Protein AF-A0A6A7KJV1-F1 (afdb_monomer)

Nearest PDB structures (foldseek):
  2p4b-assembly2_C-2  TM=4.949E-01  e=5.702E+00  Escherichia coli K-12
  6ybp-assembly1_K  TM=4.469E-01  e=6.367E+00  Methylorubrum extorquens AM1

Foldseek 3Di:
DPDPPPPPDPPQLAQLNRGDDDPDPPWDWAADDNWIWIHDVPAFIWTWHDDDNWIWIDGVPDDIWTWHDDDPRIDID

Secondary structure (DSSP, 8-state):
------S----PPEETTEE---SSTT-EEEEETTEEEEEETTEEEEEEEEETTEEEEE-TTS--EEEEEETTEEEE-

Mean predicted aligned error: 8.83 Å

Solvent-accessible surface area (backbone atoms only — not comparable to full-atom values): 4705 Å² total; per-residue (Å²): 130,86,73,88,79,81,80,71,84,68,75,64,49,58,28,63,86,42,74,57,72,74,93,48,94,81,43,48,75,48,70,47,94,68,22,34,33,42,39,36,84,98,49,72,55,29,39,35,35,56,44,93,77,13,28,35,40,41,36,78,97,54,77,70,34,41,34,32,70,47,93,97,48,70,48,71,87

Structure (mmCIF, N/CA/C/O backbone):
data_AF-A0A6A7KJV1-F1
#
_entry.id   AF-A0A6A7KJV1-F1
#
loop_
_atom_site.group_PDB
_atom_site.id
_atom_site.type_symbol
_atom_site.label_atom_id
_atom_site.label_alt_id
_atom_site.label_comp_id
_atom_site.label_asym_id
_atom_site.label_entity_id
_atom_site.label_seq_id
_atom_site.pdbx_PDB_ins_code
_atom_site.Cartn_x
_atom_site.Cartn_y
_atom_site.Cartn_z
_atom_site.occupancy
_atom_site.B_iso_or_equiv
_atom_site.auth_seq_id
_atom_site.auth_comp_id
_atom_site.auth_asym_id
_atom_site.auth_atom_id
_atom_site.pdbx_PDB_model_num
ATOM 1 N N . MET A 1 1 ? 1.310 22.365 28.335 1.00 36.03 1 MET A N 1
ATOM 2 C CA . MET A 1 1 ? 0.890 22.129 26.939 1.00 36.03 1 MET A CA 1
ATOM 3 C C . MET A 1 1 ? 1.596 20.865 26.463 1.00 36.03 1 MET A C 1
ATOM 5 O O . MET A 1 1 ? 2.783 20.964 26.172 1.00 36.03 1 MET A O 1
ATOM 9 N N . PRO A 1 2 ? 0.989 19.666 26.503 1.00 44.12 2 PRO A N 1
ATOM 10 C CA . PRO A 1 2 ? 1.682 18.489 26.001 1.00 44.12 2 PRO A CA 1
ATOM 11 C C 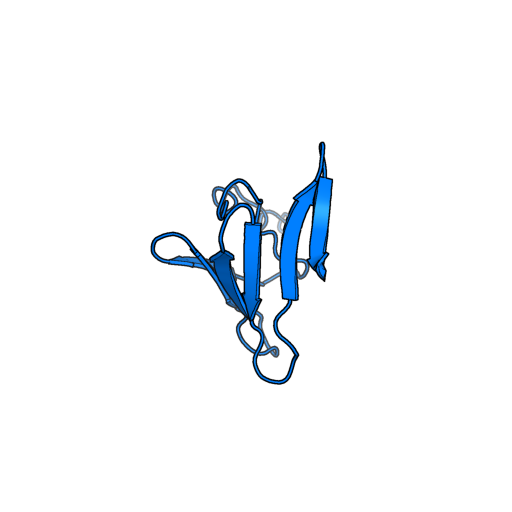. PRO A 1 2 ? 1.860 18.641 24.486 1.00 44.12 2 PRO A C 1
ATOM 13 O O . PRO A 1 2 ? 0.915 18.923 23.752 1.00 44.12 2 PRO A O 1
ATOM 16 N N . SER A 1 3 ? 3.119 18.552 24.073 1.00 35.88 3 SER A N 1
ATOM 17 C CA . SER A 1 3 ? 3.598 18.626 22.698 1.00 35.88 3 SER A CA 1
ATOM 18 C C . SER A 1 3 ? 2.873 17.604 21.817 1.00 35.88 3 SER A C 1
ATOM 20 O O . SER A 1 3 ? 2.721 16.450 22.214 1.00 35.88 3 SER A O 1
ATOM 22 N N . LEU A 1 4 ? 2.459 18.015 20.613 1.00 44.50 4 LEU A N 1
ATOM 23 C CA . LEU A 1 4 ? 1.911 17.179 19.531 1.00 44.50 4 LEU A CA 1
ATOM 24 C C . LEU A 1 4 ? 2.989 16.241 18.936 1.00 44.50 4 LEU A C 1
ATOM 26 O O . LEU A 1 4 ? 3.143 16.115 17.724 1.00 44.50 4 LEU A O 1
ATOM 30 N N . ALA A 1 5 ? 3.750 15.566 19.795 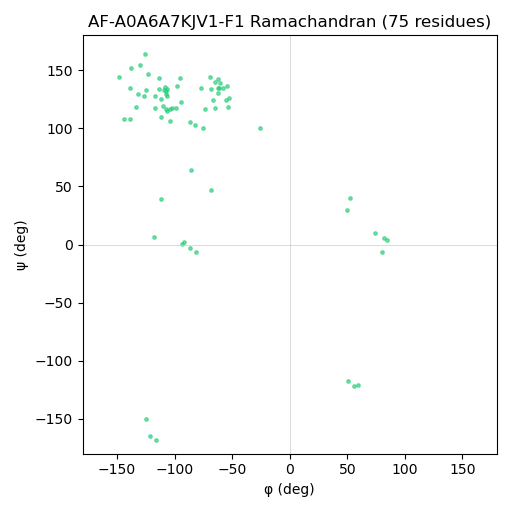1.00 37.19 5 ALA A N 1
ATOM 31 C CA . ALA A 1 5 ? 4.726 14.542 19.453 1.00 37.19 5 ALA A CA 1
ATOM 32 C C . ALA A 1 5 ? 4.020 13.180 19.331 1.00 37.19 5 ALA A C 1
ATOM 34 O O . ALA A 1 5 ? 4.234 12.269 20.122 1.00 37.19 5 ALA A O 1
ATOM 35 N N . GLY A 1 6 ? 3.118 13.074 18.355 1.00 35.25 6 GLY A N 1
ATOM 36 C CA . GLY A 1 6 ? 2.481 11.816 17.943 1.00 35.25 6 GLY A CA 1
ATOM 37 C C . GLY A 1 6 ? 2.787 11.434 16.493 1.00 35.25 6 GLY A C 1
ATOM 38 O O . GLY A 1 6 ? 2.203 10.492 15.973 1.00 35.25 6 GLY A O 1
ATOM 39 N N . ALA A 1 7 ? 3.677 12.172 15.825 1.00 43.69 7 ALA A N 1
ATOM 40 C CA . ALA A 1 7 ? 4.187 11.875 14.486 1.00 43.69 7 ALA A CA 1
ATOM 41 C C . ALA A 1 7 ? 5.676 11.494 14.561 1.00 43.69 7 ALA A C 1
ATOM 43 O O . ALA A 1 7 ? 6.492 11.928 13.753 1.00 43.69 7 ALA A O 1
ATOM 44 N N . SER A 1 8 ? 6.050 10.743 15.594 1.00 39.81 8 SER A N 1
ATOM 45 C CA . SER A 1 8 ? 7.422 10.301 15.815 1.00 39.81 8 SER A CA 1
ATOM 46 C C . SER A 1 8 ? 7.686 9.062 14.966 1.00 39.81 8 SER A C 1
ATOM 48 O O . SER A 1 8 ? 7.219 7.981 15.299 1.00 39.81 8 SER A O 1
ATOM 50 N N . ASP A 1 9 ? 8.395 9.244 13.853 1.00 42.69 9 ASP A N 1
ATOM 51 C CA . ASP A 1 9 ? 9.407 8.302 13.352 1.00 42.69 9 ASP A CA 1
ATOM 52 C C . ASP A 1 9 ? 9.030 6.805 13.245 1.00 42.69 9 ASP A C 1
ATOM 54 O O . ASP A 1 9 ? 9.876 5.920 13.318 1.00 42.69 9 ASP A O 1
ATOM 58 N N . ALA A 1 10 ? 7.764 6.463 13.011 1.00 43.72 10 ALA A N 1
ATOM 59 C CA . ALA A 1 10 ? 7.430 5.139 12.509 1.00 43.72 10 ALA A CA 1
ATOM 60 C C . ALA A 1 10 ? 7.807 5.144 11.030 1.00 43.72 10 ALA A C 1
ATOM 62 O O . ALA A 1 10 ? 7.084 5.731 10.223 1.00 43.72 10 ALA A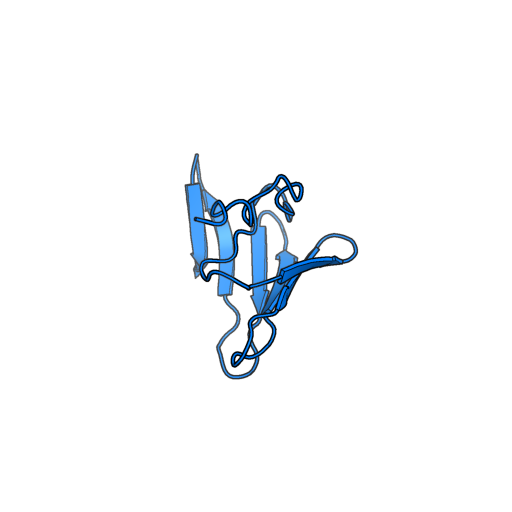 O 1
ATOM 63 N N . LYS A 1 11 ? 8.974 4.574 10.696 1.00 46.38 11 LYS A N 1
ATOM 64 C CA . LYS A 1 11 ? 9.443 4.281 9.333 1.00 46.38 11 LYS A CA 1
ATOM 65 C C . LYS A 1 11 ? 8.247 4.106 8.408 1.00 46.38 11 LYS A C 1
ATOM 67 O O . LYS A 1 11 ? 7.585 3.072 8.478 1.00 46.38 11 LYS A O 1
ATOM 72 N N . ARG A 1 12 ? 7.915 5.153 7.635 1.00 59.78 12 ARG A N 1
ATOM 73 C CA . ARG A 1 12 ? 6.656 5.173 6.885 1.00 59.78 12 ARG A CA 1
ATOM 74 C C . ARG A 1 12 ? 6.620 3.895 6.053 1.00 59.78 12 ARG A C 1
ATOM 76 O O . ARG A 1 12 ? 7.552 3.695 5.272 1.00 59.78 12 ARG A O 1
ATOM 83 N N . PRO A 1 13 ? 5.641 3.006 6.265 1.00 65.19 13 PRO A N 1
ATOM 84 C CA . PRO A 1 13 ? 5.667 1.713 5.617 1.00 65.19 13 PRO A CA 1
ATOM 85 C C . PRO A 1 13 ? 5.538 1.945 4.119 1.00 65.19 13 PRO A C 1
ATOM 87 O O . PRO A 1 13 ? 4.572 2.537 3.636 1.00 65.19 13 PRO A O 1
ATOM 90 N N . THR A 1 14 ? 6.575 1.540 3.399 1.00 71.62 14 THR A N 1
ATOM 91 C CA . THR A 1 14 ? 6.651 1.693 1.955 1.00 71.62 14 THR A CA 1
ATOM 92 C C . THR A 1 14 ? 6.266 0.365 1.328 1.00 71.62 14 THR A C 1
ATOM 94 O O . THR A 1 14 ? 6.953 -0.633 1.527 1.00 71.62 14 THR A O 1
ATOM 97 N N . VAL A 1 15 ? 5.182 0.351 0.560 1.00 79.50 15 VAL A N 1
ATOM 98 C CA . VAL A 1 15 ? 4.722 -0.822 -0.185 1.00 79.50 15 VAL A CA 1
ATOM 99 C C . VAL A 1 15 ? 5.087 -0.599 -1.647 1.00 79.50 15 VAL A C 1
ATOM 101 O O . VAL A 1 15 ? 4.626 0.357 -2.260 1.00 79.50 15 VAL A O 1
ATOM 104 N N . ASN A 1 16 ? 5.954 -1.443 -2.206 1.00 75.94 16 ASN A N 1
ATOM 105 C CA . ASN A 1 16 ? 6.412 -1.343 -3.600 1.00 75.94 16 ASN A CA 1
ATOM 106 C C . ASN A 1 16 ? 6.959 0.049 -4.001 1.00 75.94 16 ASN A C 1
ATOM 108 O O . ASN A 1 16 ? 6.654 0.580 -5.065 1.00 75.94 16 ASN A O 1
ATOM 112 N N . GLY A 1 17 ? 7.714 0.693 -3.105 1.00 71.56 17 GLY A N 1
ATOM 113 C CA . GLY A 1 17 ? 8.232 2.054 -3.314 1.00 71.56 17 GLY A CA 1
ATOM 114 C C . GLY A 1 17 ? 7.228 3.181 -3.032 1.00 71.56 17 GLY A C 1
ATOM 115 O O . GLY A 1 17 ? 7.622 4.345 -3.007 1.00 71.56 17 GLY A O 1
ATOM 116 N N . LEU A 1 18 ? 5.960 2.859 -2.750 1.00 71.06 18 LEU A N 1
ATOM 117 C CA . LEU A 1 18 ? 4.921 3.824 -2.397 1.00 71.06 18 LEU A CA 1
ATOM 118 C C . LEU A 1 18 ? 4.790 3.976 -0.887 1.00 71.06 18 LEU A C 1
ATOM 120 O O . LEU A 1 18 ? 4.548 3.019 -0.154 1.00 71.06 18 LEU A O 1
ATOM 124 N N . VAL A 1 19 ? 4.945 5.210 -0.425 1.00 74.06 19 VAL A N 1
ATOM 125 C CA . VAL A 1 19 ? 4.846 5.569 0.987 1.00 74.06 19 VAL A CA 1
ATOM 126 C C . VAL A 1 19 ? 3.381 5.530 1.419 1.00 74.06 19 VAL A C 1
ATOM 128 O O . VAL A 1 19 ? 2.568 6.324 0.946 1.00 74.06 19 VAL A O 1
ATOM 131 N N . VAL A 1 20 ? 3.041 4.634 2.346 1.00 73.38 20 VAL A N 1
ATOM 132 C CA . VAL A 1 20 ? 1.696 4.557 2.920 1.00 73.38 20 VAL A CA 1
ATOM 133 C C . VAL A 1 20 ? 1.615 5.515 4.100 1.00 73.38 20 VAL A C 1
ATOM 135 O O . VAL A 1 20 ? 2.150 5.257 5.178 1.00 73.38 20 VAL A O 1
ATOM 138 N N . THR A 1 21 ? 0.937 6.641 3.889 1.00 70.00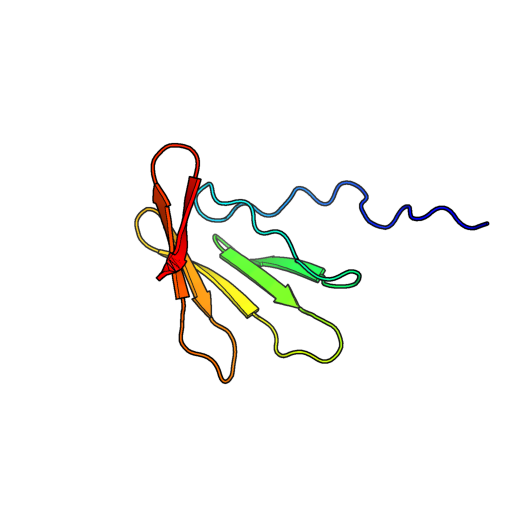 21 THR A N 1
ATOM 139 C CA . THR A 1 21 ? 0.653 7.613 4.949 1.00 70.00 21 THR A CA 1
ATOM 140 C C . THR A 1 21 ? -0.813 7.581 5.347 1.00 70.00 21 THR A C 1
ATOM 142 O O . THR A 1 21 ? -1.681 7.712 4.478 1.00 70.00 21 THR A O 1
ATOM 145 N N . PRO A 1 22 ? -1.122 7.480 6.647 1.00 65.44 22 PRO A N 1
ATOM 146 C CA . PRO A 1 22 ? -2.470 7.735 7.100 1.00 65.44 22 PRO A CA 1
ATOM 147 C C . PRO A 1 22 ? -2.807 9.221 6.938 1.00 65.44 22 PRO A C 1
ATOM 149 O O . PRO A 1 22 ? -2.039 10.092 7.336 1.00 65.44 22 PRO A O 1
ATOM 152 N N . ALA A 1 23 ? -3.983 9.514 6.386 1.00 64.00 23 ALA A N 1
ATOM 153 C CA . ALA A 1 23 ? -4.482 10.884 6.247 1.00 64.00 23 ALA A CA 1
ATOM 154 C C . ALA A 1 23 ? -5.124 11.434 7.538 1.00 64.00 23 ALA A C 1
ATOM 156 O O . ALA A 1 23 ? -5.521 12.595 7.578 1.00 64.00 23 ALA A O 1
ATOM 157 N N . THR A 1 24 ? -5.280 10.607 8.578 1.00 63.25 24 THR A N 1
ATOM 158 C CA . THR A 1 24 ? -6.051 10.940 9.786 1.00 63.25 24 THR A CA 1
ATOM 159 C C . THR A 1 24 ? -5.186 10.777 11.042 1.00 63.25 24 THR A C 1
ATOM 161 O O . THR A 1 24 ? -4.542 9.734 11.181 1.00 63.25 24 THR A O 1
ATOM 164 N N . PRO A 1 25 ? -5.177 11.756 11.969 1.00 64.25 25 PRO A N 1
ATOM 165 C CA . PRO A 1 25 ? -4.536 11.608 13.275 1.00 64.25 25 PRO A CA 1
ATOM 166 C C . PRO A 1 25 ? -5.123 10.415 14.042 1.00 64.25 25 PRO A C 1
ATOM 168 O O . PRO A 1 25 ? -6.340 10.247 14.076 1.00 64.25 25 PRO A O 1
ATOM 171 N N . GLY A 1 26 ? -4.268 9.583 14.639 1.00 69.94 26 GLY A N 1
ATOM 172 C CA . GLY A 1 26 ? -4.689 8.382 15.376 1.00 69.94 26 GLY A CA 1
ATOM 173 C C . GLY A 1 26 ? -4.916 7.136 14.513 1.00 69.94 26 GLY A C 1
ATOM 174 O O . GLY A 1 26 ? -5.328 6.105 15.031 1.00 69.94 26 GLY A O 1
ATOM 175 N N . ALA A 1 27 ? -4.651 7.210 13.210 1.00 75.25 27 ALA A N 1
ATOM 176 C CA . ALA A 1 27 ? -4.576 6.032 12.361 1.00 75.25 27 ALA A CA 1
ATOM 177 C C . ALA A 1 27 ? -3.244 5.299 12.572 1.00 75.25 27 ALA A C 1
ATOM 179 O O . ALA A 1 27 ? -2.179 5.921 12.532 1.00 75.25 27 ALA A O 1
ATOM 180 N N . THR A 1 28 ? -3.303 3.981 12.706 1.00 81.44 28 THR A N 1
ATOM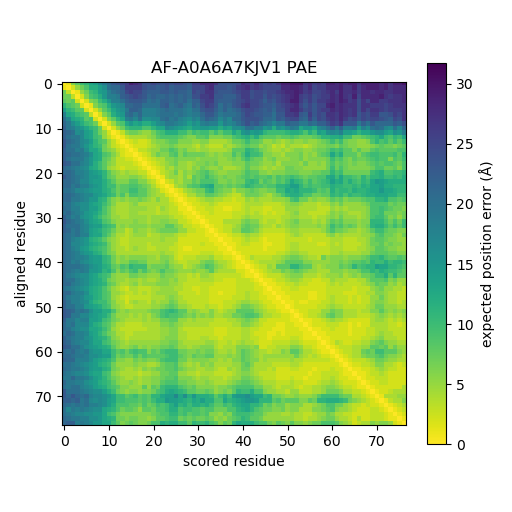 181 C CA . THR A 1 28 ? -2.125 3.132 12.888 1.00 81.44 28 THR A CA 1
ATOM 182 C C . THR A 1 28 ? -1.853 2.368 11.604 1.00 81.44 28 THR A C 1
ATOM 184 O O . THR A 1 28 ? -2.776 1.820 11.000 1.00 81.44 28 THR A O 1
ATOM 187 N N . VAL A 1 29 ? -0.592 2.332 11.164 1.00 80.62 29 VAL A N 1
ATOM 188 C CA . VAL A 1 29 ? -0.194 1.530 10.003 1.00 80.62 29 VAL A CA 1
ATOM 189 C C . VAL A 1 29 ? 0.667 0.358 10.447 1.00 80.62 29 VAL A C 1
ATOM 191 O O . VAL A 1 29 ? 1.750 0.546 10.994 1.00 80.62 29 VAL A O 1
ATOM 194 N N . HIS A 1 30 ? 0.188 -0.848 10.175 1.00 83.88 30 HIS A N 1
ATOM 195 C CA . HIS A 1 30 ? 0.855 -2.104 10.467 1.00 83.88 30 HIS A CA 1
ATOM 196 C C . HIS A 1 30 ? 1.444 -2.679 9.172 1.00 83.88 30 HIS A C 1
ATOM 198 O O . HIS A 1 30 ? 0.686 -3.153 8.325 1.00 83.88 30 HIS A O 1
ATOM 204 N N . PRO A 1 31 ? 2.768 -2.638 8.953 1.00 78.75 31 PRO A N 1
ATOM 205 C CA . PRO A 1 31 ? 3.370 -3.364 7.838 1.00 78.75 31 PRO A CA 1
ATOM 206 C C . PRO A 1 31 ? 3.112 -4.872 7.996 1.00 78.75 31 PRO A C 1
ATOM 208 O O . PRO A 1 31 ? 3.290 -5.416 9.084 1.00 78.75 31 PRO A O 1
ATOM 211 N N . PHE A 1 32 ? 2.702 -5.552 6.923 1.00 80.56 32 PHE A N 1
ATOM 212 C CA . PHE A 1 32 ? 2.480 -7.001 6.915 1.00 80.56 32 PHE A CA 1
ATOM 213 C C . PHE A 1 32 ? 3.139 -7.614 5.675 1.00 80.56 32 PHE A C 1
ATOM 215 O O . PHE A 1 32 ? 2.785 -7.281 4.547 1.00 80.56 32 PHE A O 1
ATOM 222 N N . GLY A 1 33 ? 4.118 -8.504 5.857 1.00 81.94 33 GLY A N 1
ATOM 223 C CA . GLY A 1 33 ? 4.863 -9.088 4.736 1.00 81.94 33 GLY A CA 1
ATOM 224 C C . GLY A 1 33 ? 5.395 -8.016 3.773 1.00 81.94 33 GLY A C 1
ATOM 225 O O . GLY A 1 33 ? 6.184 -7.160 4.164 1.00 81.94 33 GLY A O 1
ATOM 226 N N . SER A 1 34 ? 4.939 -8.054 2.519 1.00 81.69 34 SER A N 1
ATOM 227 C CA . SER A 1 34 ? 5.274 -7.059 1.488 1.00 81.69 34 SER A CA 1
ATOM 228 C C . SER A 1 34 ? 4.264 -5.906 1.368 1.00 81.69 34 SER A C 1
ATOM 230 O O . SER A 1 34 ? 4.443 -5.052 0.505 1.00 81.69 34 SER A O 1
ATOM 232 N N . GLY A 1 35 ? 3.209 -5.894 2.188 1.00 85.88 35 GLY A N 1
ATOM 233 C CA . GLY A 1 35 ? 2.130 -4.904 2.246 1.00 85.88 35 GLY A CA 1
ATOM 234 C C . GLY A 1 35 ? 2.065 -4.134 3.571 1.00 85.88 35 GLY A C 1
ATOM 235 O O . GLY A 1 35 ? 2.972 -4.176 4.402 1.00 85.88 35 GLY A O 1
ATOM 236 N N . ALA A 1 36 ? 0.973 -3.401 3.775 1.00 86.62 36 ALA A N 1
ATOM 237 C CA . ALA A 1 36 ? 0.668 -2.662 4.994 1.00 86.62 36 ALA A CA 1
ATOM 238 C C . ALA A 1 36 ? -0.845 -2.591 5.239 1.00 86.62 36 ALA A C 1
ATOM 240 O O . ALA A 1 36 ? -1.622 -2.453 4.306 1.00 86.62 36 ALA A O 1
ATOM 241 N N . GLN A 1 37 ? -1.286 -2.642 6.488 1.00 87.25 37 GLN A N 1
ATOM 242 C CA . GLN A 1 37 ? -2.670 -2.415 6.895 1.00 87.25 37 GLN A CA 1
ATOM 243 C C . GLN A 1 37 ? -2.783 -1.079 7.613 1.00 87.25 37 GLN A C 1
ATOM 245 O O . GLN A 1 37 ? -1.954 -0.753 8.451 1.00 87.25 37 GLN A O 1
ATOM 250 N N . VAL A 1 38 ? -3.808 -0.300 7.291 1.00 84.69 38 VAL A N 1
ATOM 251 C CA . VAL A 1 38 ? -4.098 0.989 7.917 1.00 84.69 38 VAL A CA 1
ATOM 252 C C . VAL A 1 38 ? -5.383 0.849 8.716 1.00 84.69 38 VAL A C 1
ATOM 254 O O . VAL A 1 38 ? -6.474 0.751 8.149 1.00 84.69 38 VAL A O 1
ATOM 257 N N . GLU A 1 39 ? -5.259 0.879 10.032 1.00 84.81 39 GLU A N 1
ATOM 258 C CA . GLU A 1 39 ? -6.382 0.861 10.956 1.00 84.81 39 GLU A CA 1
ATOM 259 C C . GLU A 1 39 ? -6.706 2.281 11.417 1.00 84.81 39 GLU A C 1
ATOM 261 O O . GLU A 1 39 ? -5.813 3.088 11.685 1.00 84.81 39 GLU A O 1
ATOM 266 N N . ARG A 1 40 ? -7.997 2.618 11.460 1.00 81.44 40 ARG A N 1
ATOM 267 C CA . ARG A 1 40 ? -8.472 3.952 11.835 1.00 81.44 40 ARG A CA 1
ATOM 268 C C . ARG A 1 40 ? -9.584 3.835 12.870 1.00 81.44 40 ARG A C 1
ATOM 270 O O . ARG A 1 40 ? -10.558 3.135 12.601 1.00 81.44 40 ARG A O 1
ATOM 277 N N . PRO A 1 41 ? -9.504 4.558 14.000 1.00 75.25 41 PRO A N 1
ATOM 278 C CA . PRO A 1 41 ? -10.588 4.593 14.972 1.00 75.25 41 PRO A CA 1
ATOM 279 C C . PRO A 1 41 ? -11.901 5.034 14.310 1.00 75.25 41 PRO A C 1
ATOM 281 O O . PRO A 1 41 ? -11.956 6.083 13.667 1.00 75.25 41 PRO A O 1
ATOM 284 N N . GLY A 1 42 ? -12.949 4.214 14.429 1.00 78.06 42 GLY A N 1
ATOM 285 C CA . GLY A 1 42 ? -14.270 4.498 13.854 1.00 78.06 42 GLY A CA 1
ATOM 286 C C . GLY A 1 42 ? -14.380 4.338 12.331 1.00 78.06 42 GLY A C 1
ATOM 287 O O . GLY A 1 42 ? -15.391 4.738 11.759 1.00 78.06 42 GLY A O 1
ATOM 288 N N . GLN A 1 43 ? -13.375 3.767 11.657 1.00 79.00 43 GLN A N 1
ATOM 289 C CA . GLN A 1 43 ? -13.441 3.426 10.232 1.00 79.00 43 GLN A CA 1
ATOM 290 C C . GLN A 1 43 ? -12.999 1.982 9.978 1.00 79.00 43 GLN A C 1
ATOM 292 O O . GLN A 1 43 ? -12.205 1.435 10.741 1.00 79.00 43 GLN A O 1
ATOM 297 N N . PRO A 1 44 ? -13.475 1.359 8.886 1.00 81.19 44 PRO A N 1
ATOM 298 C CA . PRO A 1 44 ? -13.014 0.034 8.505 1.00 81.19 44 PRO A CA 1
ATOM 299 C C . PRO A 1 44 ? -11.513 0.040 8.178 1.00 81.19 44 PRO A C 1
ATOM 301 O O . PRO A 1 44 ? -10.979 0.989 7.582 1.00 81.19 44 PRO A O 1
ATOM 304 N N . THR A 1 45 ? -10.839 -1.041 8.570 1.00 84.62 45 THR A N 1
ATOM 305 C CA . THR A 1 45 ? -9.415 -1.276 8.307 1.00 84.62 45 THR A CA 1
ATOM 306 C C . THR A 1 45 ? -9.161 -1.357 6.809 1.00 84.62 45 THR A C 1
ATOM 308 O O . THR A 1 45 ? -9.830 -2.102 6.097 1.00 84.62 45 THR A O 1
ATOM 311 N N . ARG A 1 46 ? -8.173 -0.609 6.317 1.00 86.12 46 ARG A N 1
ATOM 312 C CA . ARG A 1 46 ? -7.712 -0.692 4.927 1.00 86.12 46 ARG A CA 1
ATOM 313 C C . ARG A 1 46 ? -6.520 -1.626 4.833 1.00 86.12 46 ARG A C 1
ATOM 315 O O . ARG A 1 46 ? -5.654 -1.593 5.698 1.00 86.12 46 ARG A O 1
ATOM 322 N N . SER A 1 47 ? -6.426 -2.387 3.755 1.00 88.31 47 SER A N 1
ATOM 323 C CA . SER A 1 47 ? -5.241 -3.181 3.434 1.00 88.31 47 SER A CA 1
ATOM 324 C C . SER A 1 47 ? -4.590 -2.632 2.172 1.00 88.31 47 SER A C 1
ATOM 326 O O . SER A 1 47 ? -5.273 -2.340 1.199 1.00 88.31 47 SER A O 1
ATOM 328 N N . VAL A 1 48 ? -3.275 -2.475 2.193 1.00 87.25 48 VAL A N 1
ATOM 329 C CA . VAL A 1 48 ? -2.441 -2.025 1.081 1.00 87.25 48 VAL A CA 1
ATOM 330 C C . VAL A 1 48 ? -1.490 -3.158 0.735 1.00 87.25 48 VAL A C 1
ATOM 332 O O . VAL A 1 48 ? -0.665 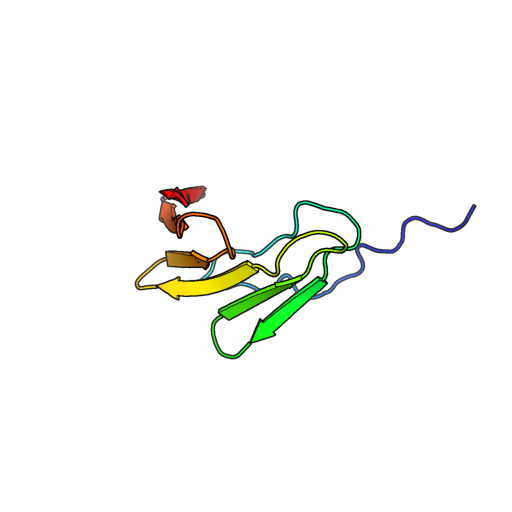-3.546 1.554 1.00 87.25 48 VAL A O 1
ATOM 335 N N . SER A 1 49 ? -1.593 -3.695 -0.471 1.00 89.69 49 SER A N 1
ATOM 336 C CA . SER A 1 49 ? -0.771 -4.822 -0.918 1.00 89.69 49 SER A CA 1
ATOM 337 C C . SER A 1 49 ? -0.009 -4.451 -2.183 1.00 89.69 49 SER A C 1
ATOM 339 O O . SER A 1 49 ? -0.535 -3.693 -2.994 1.00 89.69 49 SER A O 1
ATOM 341 N N . PRO A 1 50 ? 1.211 -4.961 -2.396 1.00 86.50 50 PRO A N 1
ATOM 342 C CA . PRO A 1 50 ? 1.923 -4.748 -3.648 1.00 86.50 50 PRO A CA 1
ATOM 343 C C . PRO A 1 50 ? 1.174 -5.426 -4.803 1.00 86.50 50 PRO A C 1
ATOM 345 O O . PRO A 1 50 ? 0.670 -6.538 -4.661 1.00 86.50 50 PRO A O 1
ATOM 348 N N . PHE A 1 51 ? 1.109 -4.756 -5.952 1.00 87.44 51 PHE A N 1
ATOM 349 C CA . PHE A 1 51 ? 0.465 -5.268 -7.159 1.00 87.44 51 PHE A CA 1
ATOM 350 C C . PHE A 1 51 ? 1.220 -4.824 -8.410 1.00 87.44 51 PHE A C 1
ATOM 352 O O . PHE A 1 51 ? 1.186 -3.652 -8.792 1.00 87.44 51 PHE A O 1
ATOM 359 N N . GLY A 1 52 ? 1.913 -5.766 -9.055 1.00 84.69 52 GLY A N 1
ATOM 360 C CA . GLY A 1 52 ? 2.780 -5.470 -10.196 1.00 84.69 52 GLY A CA 1
ATOM 361 C C . GLY A 1 52 ? 3.833 -4.419 -9.834 1.00 84.69 52 GLY A C 1
ATOM 362 O O . GLY A 1 52 ? 4.597 -4.599 -8.890 1.00 84.69 52 GLY A O 1
ATOM 363 N N . SER A 1 53 ? 3.847 -3.300 -10.561 1.00 82.69 53 SER A N 1
ATOM 364 C CA . SER A 1 53 ? 4.702 -2.138 -10.280 1.00 82.69 53 SER A CA 1
ATOM 365 C C . SER A 1 53 ? 4.100 -1.136 -9.284 1.00 82.69 53 SER A C 1
ATOM 367 O O . SER A 1 53 ? 4.757 -0.158 -8.950 1.00 82.69 53 SER A O 1
ATOM 369 N N . GLY A 1 54 ? 2.866 -1.351 -8.816 1.00 87.00 54 GLY A N 1
ATOM 370 C CA . GLY A 1 54 ? 2.149 -0.477 -7.887 1.00 87.00 54 GLY A CA 1
ATOM 371 C C . GLY A 1 54 ? 1.663 -1.188 -6.626 1.00 87.00 54 GLY A C 1
ATOM 372 O O . GLY A 1 54 ? 2.269 -2.152 -6.158 1.00 87.00 54 GLY A O 1
ATOM 373 N N . VAL A 1 55 ? 0.560 -0.702 -6.068 1.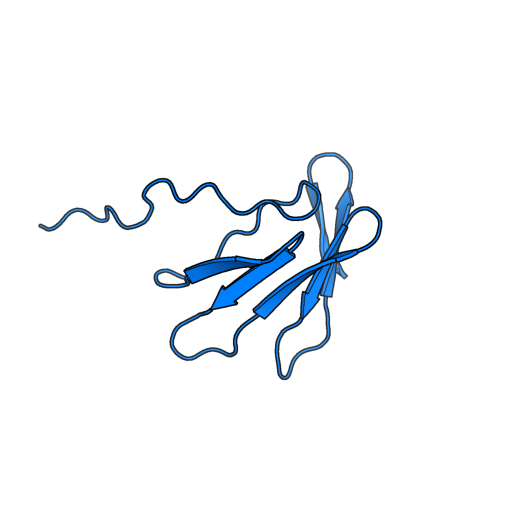00 89.19 55 VAL A N 1
ATOM 374 C CA . VAL A 1 55 ? -0.119 -1.232 -4.885 1.00 89.19 55 VAL A CA 1
ATOM 375 C C . VAL A 1 55 ? -1.627 -1.238 -5.094 1.00 89.19 55 VAL A C 1
ATOM 377 O O . VAL A 1 55 ? -2.160 -0.407 -5.822 1.00 89.19 55 VAL A O 1
ATOM 380 N N . ILE A 1 56 ? -2.326 -2.151 -4.437 1.00 89.62 56 ILE A N 1
ATOM 381 C CA . ILE A 1 56 ? -3.784 -2.161 -4.326 1.00 89.62 56 ILE A CA 1
ATOM 382 C C . ILE A 1 56 ? -4.151 -1.767 -2.906 1.00 89.62 56 ILE A C 1
ATOM 384 O O . ILE A 1 56 ? -3.597 -2.307 -1.951 1.00 89.62 56 ILE A O 1
ATOM 388 N N . VAL A 1 57 ? -5.093 -0.841 -2.781 1.00 88.06 57 VAL A N 1
ATOM 389 C CA . VAL A 1 57 ? -5.721 -0.438 -1.531 1.00 88.06 57 VAL A CA 1
ATOM 390 C C . VAL A 1 57 ? -7.137 -0.999 -1.508 1.00 88.06 57 VAL A C 1
ATOM 392 O O . VAL A 1 57 ? -7.990 -0.589 -2.293 1.00 88.06 57 VAL A O 1
ATOM 395 N N . THR A 1 58 ? -7.386 -1.903 -0.572 1.00 88.50 58 THR A N 1
ATOM 396 C CA . THR A 1 58 ? -8.688 -2.517 -0.324 1.00 88.50 58 THR A CA 1
ATOM 397 C C . THR A 1 58 ? -9.273 -1.946 0.959 1.00 88.50 58 THR A C 1
ATOM 399 O O . THR A 1 58 ? -8.623 -1.949 2.007 1.00 88.50 58 THR A O 1
ATOM 402 N N . GLU A 1 59 ? -10.510 -1.457 0.892 1.00 86.31 59 GLU A N 1
ATOM 403 C CA . GLU A 1 59 ? -11.275 -1.006 2.055 1.00 86.31 59 GLU A CA 1
ATOM 404 C C . GLU A 1 59 ? -12.630 -1.724 2.082 1.00 86.31 59 GLU A C 1
ATOM 406 O O . GLU A 1 59 ? -13.361 -1.673 1.091 1.00 86.31 59 GLU A O 1
ATOM 411 N N . PRO A 1 60 ? -13.005 -2.353 3.207 1.00 79.62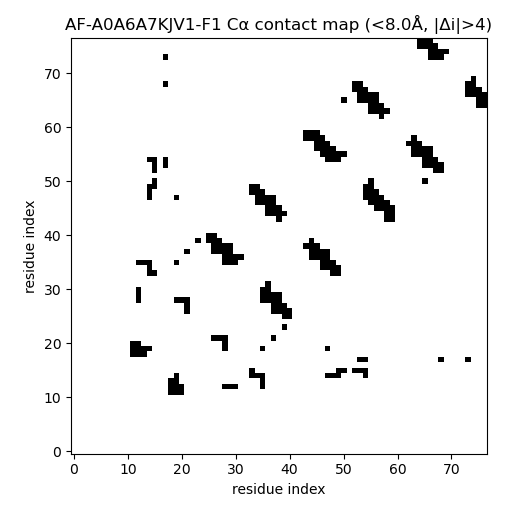 60 PRO A N 1
ATOM 412 C CA . PRO A 1 60 ? -14.318 -2.959 3.371 1.00 79.62 60 PRO A CA 1
ATOM 413 C C . PRO A 1 60 ? -15.437 -1.959 3.057 1.00 79.62 60 PRO A C 1
ATOM 415 O O . PRO A 1 60 ? -15.484 -0.866 3.621 1.00 79.62 60 PRO A O 1
ATOM 418 N N . GLY A 1 61 ? -16.341 -2.334 2.151 1.00 82.06 61 GLY A N 1
ATOM 419 C CA . GLY A 1 61 ? -17.462 -1.486 1.734 1.00 82.06 61 GLY A CA 1
ATOM 420 C C . GLY A 1 61 ? -17.123 -0.434 0.672 1.00 82.06 61 GLY A C 1
ATOM 421 O O . GLY A 1 61 ? -17.991 0.364 0.321 1.00 82.06 61 GLY A O 1
ATOM 422 N N . LYS A 1 62 ? -15.900 -0.427 0.129 1.00 83.00 62 LYS A N 1
ATOM 423 C CA . LYS A 1 62 ? -15.523 0.388 -1.034 1.00 83.00 62 LYS A CA 1
ATOM 424 C C . LYS A 1 62 ? -14.922 -0.477 -2.131 1.00 83.00 62 LYS A C 1
ATOM 426 O O . LYS A 1 62 ? -14.557 -1.626 -1.910 1.00 83.00 62 LYS A O 1
ATOM 431 N N . ARG A 1 63 ? -14.851 0.090 -3.336 1.00 85.69 63 ARG A N 1
ATOM 432 C CA . ARG A 1 63 ? -14.124 -0.535 -4.442 1.00 85.69 63 ARG A CA 1
ATOM 433 C C . ARG A 1 63 ? -12.630 -0.506 -4.152 1.00 85.69 63 ARG A C 1
ATOM 435 O O . ARG A 1 63 ? -12.131 0.476 -3.599 1.00 85.69 63 ARG A O 1
ATOM 442 N N . ASP A 1 64 ? -11.956 -1.568 -4.565 1.00 88.56 64 ASP A N 1
ATOM 443 C CA . ASP A 1 64 ? -10.503 -1.633 -4.568 1.00 88.56 64 ASP A CA 1
ATOM 444 C C . ASP A 1 64 ? -9.931 -0.536 -5.464 1.00 88.56 64 ASP A C 1
ATOM 446 O O . ASP A 1 64 ? -10.456 -0.265 -6.545 1.00 88.56 64 ASP A O 1
ATOM 450 N N . VAL A 1 65 ? -8.856 0.090 -4.997 1.00 88.44 65 VAL A N 1
ATOM 451 C CA . VAL A 1 65 ? -8.160 1.162 -5.710 1.00 88.44 65 VAL A CA 1
ATOM 452 C C . VAL A 1 65 ? -6.750 0.700 -6.024 1.00 88.44 65 VAL A C 1
ATOM 454 O O . VAL A 1 65 ? -6.014 0.292 -5.128 1.00 88.44 65 VAL A O 1
ATOM 457 N N . VAL A 1 66 ? -6.341 0.798 -7.284 1.00 88.56 66 VAL A N 1
ATOM 458 C CA . VAL A 1 66 ? -4.997 0.417 -7.722 1.00 88.56 66 VAL A CA 1
ATOM 459 C C . VAL A 1 66 ? -4.158 1.670 -7.918 1.00 88.56 66 VAL A C 1
ATOM 461 O O . VAL A 1 66 ? -4.451 2.493 -8.779 1.00 88.56 66 VAL A O 1
ATOM 464 N N . CYS A 1 67 ? -3.087 1.805 -7.145 1.00 85.31 67 CYS A N 1
ATOM 465 C CA . CYS A 1 67 ? -2.147 2.915 -7.194 1.00 85.31 67 CYS A CA 1
ATOM 466 C C . CYS A 1 67 ? -0.822 2.480 -7.817 1.00 85.31 67 CYS A C 1
ATOM 468 O O . CYS A 1 67 ? -0.105 1.667 -7.248 1.00 85.31 67 CYS A O 1
ATOM 470 N N . THR A 1 68 ? -0.448 3.045 -8.958 1.00 86.12 68 THR A N 1
ATOM 471 C CA . THR A 1 68 ? 0.833 2.766 -9.623 1.00 86.12 68 THR A CA 1
ATOM 472 C C . THR A 1 68 ? 1.734 3.997 -9.625 1.00 86.12 68 THR A C 1
ATOM 474 O O . THR A 1 68 ? 1.232 5.114 -9.789 1.00 86.12 68 THR A O 1
ATOM 477 N N . PRO A 1 69 ? 3.059 3.835 -9.470 1.00 79.25 69 PRO A N 1
ATOM 478 C CA . PRO A 1 69 ? 3.997 4.936 -9.630 1.00 79.25 69 PRO A CA 1
ATOM 479 C C . PRO A 1 69 ? 3.934 5.471 -11.066 1.00 79.25 69 PRO A C 1
ATOM 481 O O . PRO A 1 69 ? 3.909 4.705 -12.029 1.00 79.25 69 PRO A O 1
ATOM 484 N N . PHE A 1 70 ? 3.901 6.795 -11.205 1.00 81.31 70 PHE A N 1
ATOM 485 C CA . PHE A 1 70 ? 3.890 7.482 -12.493 1.00 81.31 70 PHE A CA 1
ATOM 486 C C . PHE A 1 70 ? 4.815 8.701 -12.428 1.00 81.31 70 PHE A C 1
ATOM 488 O O . PHE A 1 70 ? 4.527 9.692 -11.752 1.00 81.31 70 PHE A O 1
ATOM 495 N N . GLY A 1 71 ? 5.962 8.619 -13.109 1.00 79.75 71 GLY A N 1
ATOM 496 C CA . GLY A 1 71 ? 7.007 9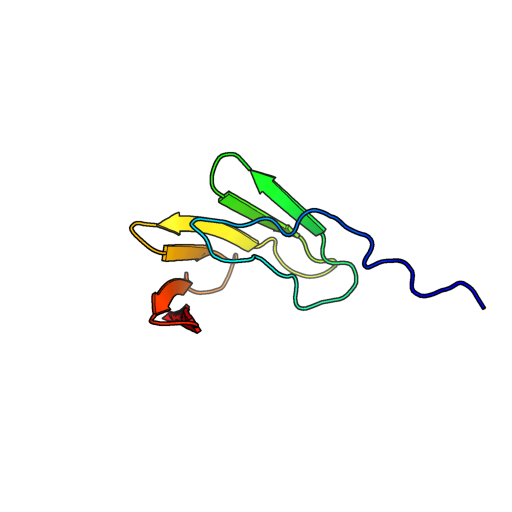.642 -13.038 1.00 79.75 71 GLY A CA 1
ATOM 497 C C . GLY A 1 71 ? 7.529 9.826 -11.608 1.00 79.75 71 GLY A C 1
ATOM 498 O O . GLY A 1 71 ? 8.016 8.879 -10.998 1.00 79.75 71 GLY A O 1
ATOM 499 N N . LYS A 1 72 ? 7.417 11.048 -11.070 1.00 74.50 72 LYS A N 1
ATOM 500 C CA . LYS A 1 72 ? 7.743 11.373 -9.664 1.00 74.50 72 LYS A CA 1
ATOM 501 C C . LYS A 1 72 ? 6.541 11.257 -8.711 1.00 74.50 72 LYS A C 1
ATOM 503 O O . LYS A 1 72 ? 6.668 11.594 -7.538 1.00 74.50 72 LYS A O 1
ATOM 508 N N . GLY A 1 73 ? 5.378 10.854 -9.219 1.00 77.50 73 GLY A N 1
ATOM 509 C CA . GLY A 1 73 ? 4.124 10.784 -8.476 1.00 77.50 73 GLY A CA 1
ATOM 510 C C . GLY A 1 73 ? 3.520 9.384 -8.458 1.00 77.50 73 GLY A C 1
ATOM 511 O O . GLY A 1 73 ? 4.162 8.379 -8.769 1.00 77.50 73 GLY A O 1
ATOM 512 N N . THR A 1 74 ? 2.247 9.319 -8.089 1.00 80.06 74 THR A N 1
ATOM 513 C CA . THR A 1 74 ? 1.469 8.079 -8.035 1.00 80.06 74 THR A CA 1
ATOM 514 C C . THR A 1 74 ? 0.084 8.354 -8.588 1.00 80.06 74 THR A C 1
ATOM 516 O O . THR A 1 74 ? -0.531 9.360 -8.240 1.00 80.06 74 THR A O 1
ATOM 519 N N . THR A 1 75 ? -0.410 7.464 -9.440 1.00 83.00 75 THR A N 1
ATOM 520 C CA . THR A 1 75 ? -1.766 7.535 -9.986 1.00 83.00 75 THR A CA 1
ATOM 521 C C . THR A 1 75 ? -2.574 6.379 -9.426 1.00 83.00 75 THR A C 1
ATOM 523 O O . THR A 1 75 ? -2.164 5.230 -9.561 1.00 83.00 75 THR A O 1
ATOM 526 N N . CYS A 1 76 ? -3.711 6.690 -8.809 1.00 83.69 76 CYS A N 1
ATOM 527 C CA . CYS A 1 76 ? -4.652 5.720 -8.261 1.00 83.69 76 CYS A CA 1
ATOM 528 C C . CYS A 1 76 ? -5.926 5.695 -9.110 1.00 83.69 76 CYS A C 1
ATOM 530 O O . CYS A 1 76 ? -6.444 6.763 -9.439 1.00 83.69 76 CYS A O 1
ATOM 532 N N . ARG A 1 77 ? -6.409 4.505 -9.470 1.00 82.38 77 ARG A N 1
ATOM 533 C CA . ARG A 1 77 ? -7.606 4.292 -10.297 1.00 82.38 77 ARG A CA 1
ATOM 534 C C . ARG A 1 77 ? -8.462 3.147 -9.780 1.00 82.38 77 ARG A C 1
ATOM 536 O O . ARG A 1 77 ? -7.883 2.237 -9.143 1.00 82.38 77 ARG A O 1
#

Radius of gyration: 13.32 Å; Cα contacts (8 Å, |Δi|>4): 139; chains: 1; bounding box: 27×31×40 Å

Sequence (77 aa):
MPSLAGASDAKRPTVNGLVVTPATPGATVHPFGSGAQVERPGQPTRSVSPFGSGVIVTEPGKRDVVCTPFGKGTTCR

pLDDT: mean 74.69, std 15.49, range [35.25, 89.69]